Protein AF-A0A7Y1VRC7-F1 (afdb_monomer)

Secondary structure (DSSP, 8-state):
---SSHHHHHHHHT-EEEEEEEETTTTEEEEEEEE-HHHHHHTTSEEEEEEEEE--TTTTSSSEEEEESS-GGGSGGGTSS-GGGEEEEEESSPPPP-SS-EEEEEEEEE-SS-TTS-SEEEEEEEEE------

pLDDT: mean 75.78, std 13.97, range [31.98, 92.62]

Foldseek 3Di:
DPPDQEVVPLVLLVPWAFDFDCDPVVRGTDGATDRDPSRVVLAQPKGKYKFFWAADPPCPQLQWTKTFNDQPCQGVVVVNDPLSGMEIEGAPHRDDHDNDIWMKIFHWHADSDDPPHRRIYGHNIDTPPPCPDD

Mean predicted aligned error: 9.32 Å

Nearest PDB structures (foldseek):
  3kfu-assembly1_A  TM=5.085E-01  e=8.335E-03  Thermus thermophilus HB8
  1x65-assembly1_A  TM=5.446E-01  e=4.553E-02  Homo sapiens
  4gop-assembly2_Y  TM=5.004E-01  e=7.071E-02  Mycosarcoma maydis
  4o7j-assembly1_A  TM=2.044E-01  e=5.999E-01  Prodigiosinella confusarubida
  6hv9-assembly1_2  TM=4.290E-01  e=2.713E+00  Saccharomyces cerevisiae

Radius of gyration: 15.86 Å; Cα contacts (8 Å, |Δi|>4): 265; chains: 1; bounding box: 31×32×60 Å

Solvent-accessible surface area (backbone atoms only — not comparable to full-atom values): 7674 Å² total; per-residue (Å²): 140,91,84,66,73,54,77,40,46,62,56,45,48,56,47,58,42,69,43,75,43,73,39,80,90,75,74,46,72,42,74,41,82,39,78,34,70,73,44,61,68,42,46,74,33,78,45,56,47,64,24,25,63,42,85,46,101,74,50,83,67,38,23,49,38,36,40,21,63,41,56,78,90,39,18,44,92,66,68,60,38,55,71,58,47,38,26,40,32,38,28,74,50,67,51,80,91,44,96,52,80,45,35,38,34,22,31,32,41,73,34,92,84,47,90,92,49,60,47,31,34,27,39,63,20,41,78,51,74,77,81,74,77,132

Sequence (134 aa):
MTTSAQESTWKTLAKITYTKQYDELMGFKVDVPVFSEDIMAMEGQIIEVKGYIIPVEGYKSHKEFIFSAFPYTMCFFCGGAGPETVMDVFASNPVEYSAEQVTLRGKLELNATDINRLMYALTEAELVEESGTN

Structure (mmCIF, N/CA/C/O backbone):
data_AF-A0A7Y1VRC7-F1
#
_entry.id   AF-A0A7Y1VRC7-F1
#
loop_
_atom_site.group_PDB
_atom_site.id
_atom_site.type_symbol
_atom_site.label_atom_id
_atom_site.label_alt_id
_atom_site.label_comp_id
_atom_site.label_asym_id
_atom_site.label_entity_id
_atom_site.label_seq_id
_atom_site.pdbx_PDB_ins_code
_atom_site.Cartn_x
_atom_site.Cartn_y
_atom_site.Cartn_z
_atom_site.occupancy
_atom_site.B_iso_or_equiv
_atom_site.auth_seq_id
_atom_site.auth_comp_id
_atom_site.auth_asym_id
_atom_site.auth_atom_id
_atom_site.pdbx_PDB_model_num
ATOM 1 N N . MET A 1 1 ? 8.722 -19.633 16.340 1.00 38.84 1 MET A N 1
ATOM 2 C CA . MET A 1 1 ? 9.460 -18.601 15.583 1.00 38.84 1 MET A CA 1
ATOM 3 C C . MET A 1 1 ? 8.544 -18.166 14.451 1.00 38.84 1 MET A C 1
ATOM 5 O O . MET A 1 1 ? 8.514 -18.837 13.432 1.00 38.84 1 MET A O 1
ATOM 9 N N . THR A 1 2 ? 7.717 -17.141 14.661 1.00 31.98 2 THR A N 1
ATOM 10 C CA . THR A 1 2 ? 6.672 -16.751 13.695 1.00 31.98 2 THR A CA 1
ATOM 11 C C . THR A 1 2 ? 6.764 -15.249 13.467 1.00 31.98 2 THR A C 1
ATOM 13 O O . THR A 1 2 ? 5.956 -14.475 13.958 1.00 31.98 2 THR A O 1
ATOM 16 N N . THR A 1 3 ? 7.833 -14.816 12.804 1.00 33.53 3 THR A N 1
ATOM 17 C CA . THR A 1 3 ? 8.057 -13.404 12.462 1.00 33.53 3 THR A CA 1
ATOM 18 C C . THR A 1 3 ? 8.825 -13.364 11.146 1.00 33.53 3 THR A C 1
ATOM 20 O O . THR A 1 3 ? 10.045 -13.266 11.126 1.00 33.53 3 THR A O 1
ATOM 23 N N . SER A 1 4 ? 8.135 -13.582 10.027 1.00 47.72 4 SER A N 1
ATOM 24 C CA . SER A 1 4 ? 8.739 -13.418 8.688 1.00 47.72 4 SER A CA 1
ATOM 25 C C . SER A 1 4 ? 7.741 -13.097 7.577 1.00 47.72 4 SER A C 1
ATOM 27 O O . SER A 1 4 ? 8.177 -12.642 6.531 1.00 47.72 4 SER A O 1
ATOM 29 N N . ALA A 1 5 ? 6.430 -13.263 7.786 1.00 49.22 5 ALA A N 1
ATOM 30 C CA . ALA A 1 5 ? 5.441 -13.032 6.728 1.00 49.22 5 ALA A CA 1
ATOM 31 C C . ALA A 1 5 ? 5.070 -11.549 6.505 1.00 49.22 5 ALA A C 1
ATOM 33 O O . ALA A 1 5 ? 4.543 -11.209 5.453 1.00 49.22 5 ALA A O 1
ATOM 34 N N . GLN A 1 6 ? 5.333 -10.657 7.471 1.00 50.12 6 GLN A N 1
ATOM 35 C CA . GLN A 1 6 ? 4.798 -9.285 7.443 1.00 50.12 6 GLN A CA 1
ATOM 36 C C . GLN A 1 6 ? 5.800 -8.240 6.917 1.00 50.12 6 GLN A C 1
ATOM 38 O O . GLN A 1 6 ? 5.438 -7.389 6.111 1.00 50.12 6 GLN A O 1
ATOM 43 N N . GLU A 1 7 ? 7.085 -8.340 7.283 1.00 53.72 7 GLU A N 1
ATOM 44 C CA . GLU A 1 7 ? 8.154 -7.540 6.654 1.00 53.72 7 GLU A CA 1
ATOM 45 C C . GLU A 1 7 ? 8.371 -7.915 5.178 1.00 53.72 7 GLU A C 1
ATOM 47 O O . GLU A 1 7 ? 8.950 -7.141 4.415 1.00 53.72 7 GLU A O 1
ATOM 52 N N . SER A 1 8 ? 7.938 -9.112 4.769 1.00 64.38 8 SER A N 1
ATOM 53 C CA . SER A 1 8 ? 8.119 -9.600 3.407 1.00 64.38 8 SER A CA 1
ATOM 54 C C . SER A 1 8 ? 7.144 -8.992 2.410 1.00 64.38 8 SER A C 1
ATOM 56 O O . SER A 1 8 ? 7.547 -8.815 1.272 1.00 64.38 8 SER A O 1
ATOM 58 N N . THR A 1 9 ? 5.910 -8.639 2.790 1.00 79.88 9 THR A N 1
ATOM 59 C CA . THR A 1 9 ? 4.884 -8.187 1.828 1.00 79.88 9 THR A CA 1
ATOM 60 C C . THR A 1 9 ? 5.327 -6.937 1.074 1.00 79.88 9 THR A C 1
ATOM 62 O O . THR A 1 9 ? 5.458 -6.976 -0.144 1.00 79.88 9 THR A O 1
ATOM 65 N N . TRP A 1 10 ? 5.668 -5.854 1.781 1.00 82.69 10 TRP A N 1
ATOM 66 C CA . TRP A 1 10 ? 6.185 -4.640 1.137 1.00 82.69 10 TRP A CA 1
ATOM 67 C C . TRP A 1 10 ? 7.515 -4.865 0.428 1.00 82.69 10 TRP A C 1
ATOM 69 O O . TRP A 1 10 ? 7.731 -4.305 -0.640 1.00 82.69 10 TRP A O 1
ATOM 79 N N . LYS A 1 11 ? 8.398 -5.712 0.976 1.00 80.00 11 LYS A N 1
ATOM 80 C CA . LYS A 1 11 ? 9.645 -6.083 0.293 1.00 80.00 11 LYS A CA 1
ATOM 81 C C . LYS A 1 11 ? 9.364 -6.788 -1.031 1.00 80.00 11 LYS A C 1
ATOM 83 O O . LYS A 1 11 ? 10.082 -6.533 -1.986 1.00 80.00 11 LYS A O 1
ATOM 88 N N . THR A 1 12 ? 8.340 -7.636 -1.101 1.00 82.56 12 THR A N 1
ATOM 89 C CA . THR A 1 12 ? 7.912 -8.314 -2.327 1.00 82.56 12 THR A CA 1
ATOM 90 C C . THR A 1 12 ? 7.267 -7.338 -3.300 1.00 82.56 12 THR A C 1
ATOM 92 O O . THR A 1 12 ? 7.653 -7.328 -4.461 1.00 82.56 12 THR A O 1
ATOM 95 N N . LEU A 1 13 ? 6.367 -6.469 -2.834 1.00 79.88 13 LEU A N 1
ATOM 96 C CA . LEU A 1 13 ? 5.741 -5.429 -3.661 1.00 79.88 13 LEU A CA 1
ATOM 97 C C . LEU A 1 13 ? 6.766 -4.420 -4.202 1.00 79.88 13 LEU A C 1
ATOM 99 O O . LEU A 1 13 ? 6.600 -3.909 -5.304 1.00 79.88 13 LEU A O 1
ATOM 103 N N . ALA A 1 14 ? 7.866 -4.196 -3.480 1.00 78.94 14 ALA A N 1
ATOM 104 C CA . ALA A 1 14 ? 8.995 -3.395 -3.941 1.00 78.94 14 ALA A CA 1
ATOM 105 C C . ALA A 1 14 ? 9.890 -4.119 -4.969 1.00 78.94 14 ALA A C 1
ATOM 107 O O . ALA A 1 14 ? 10.718 -3.472 -5.608 1.00 78.94 14 ALA A O 1
ATOM 108 N N . LYS A 1 15 ? 9.737 -5.438 -5.183 1.00 79.06 15 LYS A N 1
ATOM 109 C CA . LYS A 1 15 ? 10.440 -6.194 -6.244 1.00 79.06 15 LYS A CA 1
ATOM 110 C C . LYS A 1 15 ? 9.799 -5.982 -7.623 1.00 79.06 15 LYS A C 1
ATOM 112 O O . LYS A 1 15 ? 9.615 -6.932 -8.390 1.00 79.06 15 LYS A O 1
ATOM 117 N N . ILE A 1 16 ? 9.455 -4.746 -7.960 1.00 77.81 16 ILE A N 1
ATOM 118 C CA . ILE A 1 16 ? 9.118 -4.390 -9.336 1.00 77.81 16 ILE A CA 1
ATOM 119 C C . ILE A 1 16 ? 10.416 -4.169 -10.094 1.00 77.81 16 ILE A C 1
ATOM 121 O O . ILE A 1 16 ? 11.348 -3.527 -9.612 1.00 77.81 16 ILE A O 1
ATOM 125 N N . THR A 1 17 ? 10.474 -4.713 -11.300 1.00 74.00 17 THR A N 1
ATOM 126 C CA . THR A 1 17 ? 11.594 -4.492 -12.210 1.00 74.00 17 THR A CA 1
ATOM 127 C C . THR A 1 17 ? 11.120 -3.623 -13.353 1.00 74.00 17 THR A C 1
ATOM 129 O O . THR A 1 17 ? 10.025 -3.816 -13.852 1.00 74.00 17 THR A O 1
ATOM 132 N N . TYR A 1 18 ? 11.914 -2.654 -13.783 1.00 72.06 18 TYR A N 1
ATOM 133 C CA . TYR A 1 18 ? 11.576 -1.874 -14.967 1.00 72.06 18 TYR A CA 1
ATOM 134 C C . TYR A 1 18 ? 12.292 -2.492 -16.162 1.00 72.06 18 TYR A C 1
ATOM 136 O O . TYR A 1 18 ? 13.519 -2.618 -16.158 1.00 72.06 18 TYR A O 1
ATOM 144 N N . THR A 1 19 ? 11.533 -2.914 -17.172 1.00 71.81 19 THR A N 1
ATOM 145 C CA . THR A 1 19 ? 12.105 -3.382 -18.434 1.00 71.81 19 THR A CA 1
ATOM 146 C C . THR A 1 19 ? 12.016 -2.284 -19.479 1.00 71.81 19 THR A C 1
ATOM 148 O O . THR A 1 19 ? 10.992 -1.619 -19.624 1.00 71.81 19 THR A O 1
ATOM 151 N N . LYS A 1 20 ? 13.096 -2.098 -20.237 1.00 72.50 20 LYS A N 1
ATOM 152 C CA . LYS A 1 20 ? 13.134 -1.125 -21.329 1.00 72.50 20 LYS A CA 1
ATOM 153 C C . LYS A 1 20 ? 12.448 -1.723 -22.544 1.00 72.50 20 LYS A C 1
ATOM 155 O O . LYS A 1 20 ? 13.102 -2.421 -23.321 1.00 72.50 20 LYS A O 1
ATOM 160 N N . GLN A 1 21 ? 11.160 -1.443 -22.717 1.00 67.19 21 GLN A N 1
ATOM 161 C CA . GLN A 1 21 ? 10.481 -1.752 -23.971 1.00 67.19 21 GLN A CA 1
ATOM 162 C C . GLN A 1 21 ? 10.675 -0.600 -24.948 1.00 67.19 21 GLN A C 1
ATOM 164 O O . GLN A 1 21 ? 10.585 0.575 -24.593 1.00 67.19 21 GLN A O 1
ATOM 169 N N . TYR A 1 22 ? 11.015 -0.942 -26.186 1.00 70.50 22 TYR A N 1
ATOM 170 C CA . TYR A 1 22 ? 11.011 0.034 -27.261 1.00 70.50 22 TYR A CA 1
ATOM 171 C C . TYR A 1 22 ? 9.560 0.233 -27.680 1.00 70.50 22 TYR A C 1
ATOM 173 O O . TYR A 1 22 ? 8.962 -0.667 -28.265 1.00 70.50 22 TYR A O 1
ATOM 181 N N . ASP A 1 23 ? 8.993 1.380 -27.323 1.00 66.44 23 ASP A N 1
ATOM 182 C CA . ASP A 1 23 ? 7.647 1.726 -27.745 1.00 66.44 23 ASP A CA 1
ATOM 183 C C . ASP A 1 23 ? 7.744 2.317 -29.156 1.00 66.44 23 ASP A C 1
ATOM 185 O O . ASP A 1 23 ? 8.235 3.433 -29.350 1.00 66.44 23 ASP A O 1
ATOM 189 N N . GLU A 1 24 ? 7.347 1.533 -30.163 1.00 64.88 24 GLU A N 1
ATOM 190 C CA . GLU A 1 24 ? 7.372 1.960 -31.570 1.00 64.88 24 GLU A CA 1
ATOM 191 C C . GLU A 1 24 ? 6.471 3.177 -31.829 1.00 64.88 24 GLU A C 1
ATOM 193 O O . GLU A 1 24 ? 6.712 3.924 -32.777 1.00 64.88 24 GLU A O 1
ATOM 198 N N . LEU A 1 25 ? 5.466 3.412 -30.978 1.00 64.50 25 LEU A N 1
ATOM 199 C CA . LEU A 1 25 ? 4.551 4.545 -31.079 1.00 64.50 25 LEU A CA 1
ATOM 200 C C . LEU A 1 25 ? 5.223 5.852 -30.639 1.00 64.50 25 LEU A C 1
ATOM 202 O O . LEU A 1 25 ? 4.950 6.912 -31.202 1.00 64.50 25 LEU A O 1
ATOM 206 N N . MET A 1 26 ? 6.105 5.776 -29.641 1.00 62.22 26 MET A N 1
ATOM 207 C CA . MET A 1 26 ? 6.814 6.932 -29.092 1.00 62.22 26 MET A CA 1
ATOM 208 C C . MET A 1 26 ? 8.244 7.102 -29.632 1.00 62.22 26 MET A C 1
ATOM 210 O O . MET A 1 26 ? 8.821 8.183 -29.517 1.00 62.22 26 MET A O 1
ATOM 214 N N . GLY A 1 27 ? 8.829 6.072 -30.250 1.00 71.06 27 GLY A N 1
ATOM 215 C CA . GLY A 1 27 ? 10.164 6.121 -30.859 1.00 71.06 27 GLY A CA 1
ATOM 216 C C . GLY A 1 27 ? 11.324 6.150 -29.854 1.00 71.06 27 GLY A C 1
ATOM 217 O O . GLY A 1 27 ? 12.476 6.355 -30.248 1.00 71.06 27 GLY A O 1
ATOM 218 N N . PHE A 1 28 ? 11.052 5.926 -28.566 1.00 69.31 28 PHE A N 1
ATOM 219 C CA . PHE A 1 28 ? 12.053 5.849 -27.503 1.00 69.31 28 PHE A CA 1
ATOM 220 C C . PHE A 1 28 ? 11.824 4.643 -26.583 1.00 69.31 28 PHE A C 1
ATOM 222 O O . PHE A 1 28 ? 10.768 4.016 -26.575 1.00 69.31 28 PHE A O 1
ATOM 229 N N . LYS A 1 29 ? 12.866 4.282 -25.821 1.00 65.31 29 LYS A N 1
ATOM 230 C CA . LYS A 1 29 ? 12.792 3.211 -24.820 1.00 65.31 29 LYS A CA 1
ATOM 231 C C . LYS A 1 29 ? 12.017 3.727 -23.614 1.00 65.31 29 LYS A C 1
ATOM 233 O O . LYS A 1 29 ? 12.482 4.662 -22.966 1.00 65.31 29 LYS A O 1
ATOM 238 N N . VAL A 1 30 ? 10.877 3.114 -23.333 1.00 67.12 30 VAL A N 1
ATOM 239 C CA . VAL A 1 30 ? 10.059 3.400 -22.157 1.00 67.12 30 VAL A CA 1
ATOM 240 C C . VAL A 1 30 ? 10.383 2.349 -21.101 1.00 67.12 30 VAL A C 1
ATOM 242 O O . VAL A 1 30 ? 10.454 1.154 -21.397 1.00 67.12 30 VAL A O 1
ATOM 245 N N . ASP A 1 31 ? 10.636 2.798 -19.876 1.00 65.12 31 ASP A N 1
ATOM 246 C CA . ASP A 1 31 ? 10.790 1.915 -18.727 1.00 65.12 31 ASP A CA 1
ATOM 247 C C . ASP A 1 31 ? 9.391 1.451 -18.294 1.00 65.12 31 ASP A C 1
ATOM 249 O O . ASP A 1 31 ? 8.615 2.211 -17.717 1.00 65.12 31 ASP A O 1
ATOM 253 N N . VAL A 1 32 ? 9.050 0.206 -18.629 1.00 69.06 32 VAL A N 1
ATOM 254 C CA . VAL A 1 32 ? 7.762 -0.411 -18.298 1.00 69.06 32 VAL A CA 1
ATOM 255 C C . VAL A 1 32 ? 7.921 -1.193 -16.995 1.00 69.06 32 VAL A C 1
ATOM 257 O O . VAL A 1 32 ? 8.811 -2.049 -16.926 1.00 69.06 32 VAL A O 1
ATOM 260 N N . PRO A 1 33 ? 7.096 -0.939 -15.964 1.00 70.50 33 PRO A N 1
ATOM 261 C CA . PRO A 1 33 ? 7.109 -1.741 -14.750 1.00 70.50 33 PRO A CA 1
ATOM 262 C C . PRO A 1 33 ? 6.668 -3.176 -15.066 1.00 70.50 33 PRO A C 1
ATOM 264 O O . PRO A 1 33 ? 5.626 -3.417 -15.670 1.00 70.50 33 PRO A O 1
ATOM 267 N N . VAL A 1 34 ? 7.486 -4.135 -14.656 1.00 77.31 34 VAL A N 1
ATOM 268 C CA . VAL A 1 34 ? 7.277 -5.575 -14.768 1.00 77.31 34 VAL A CA 1
ATOM 269 C C . VAL A 1 34 ? 7.198 -6.139 -13.359 1.00 77.31 34 VAL A C 1
ATOM 271 O O . VAL A 1 34 ? 8.165 -6.096 -12.586 1.00 77.31 34 VAL A O 1
ATOM 274 N N . PHE A 1 35 ? 6.027 -6.681 -13.038 1.00 80.88 35 PHE A N 1
ATOM 275 C CA . PHE A 1 35 ? 5.796 -7.414 -11.802 1.00 80.88 35 PHE A CA 1
ATOM 276 C C . PHE A 1 35 ? 6.574 -8.724 -11.845 1.00 80.88 35 PHE A C 1
ATOM 278 O O . PHE A 1 35 ? 6.476 -9.494 -12.801 1.00 80.88 35 PHE A O 1
ATOM 285 N N . SER A 1 36 ? 7.361 -8.972 -10.803 1.00 80.56 36 SER A N 1
ATOM 286 C CA . SER A 1 36 ? 8.036 -10.254 -10.622 1.00 80.56 36 SER A CA 1
ATOM 287 C C . SER A 1 36 ? 7.016 -11.373 -10.386 1.00 80.56 36 SER A C 1
ATOM 289 O O . SER A 1 36 ? 5.919 -11.120 -9.885 1.00 80.56 36 SER A O 1
ATOM 291 N N . GLU A 1 37 ? 7.390 -12.622 -10.679 1.00 82.00 37 GLU A N 1
ATOM 292 C CA . GLU A 1 37 ? 6.547 -13.803 -10.414 1.00 82.00 37 GLU A CA 1
ATOM 293 C C . GLU A 1 37 ? 6.083 -13.874 -8.953 1.00 82.00 37 GLU A C 1
ATOM 295 O O . GLU A 1 37 ? 4.944 -14.247 -8.699 1.00 82.00 37 GLU A O 1
ATOM 300 N N . ASP A 1 38 ? 6.920 -13.431 -8.008 1.00 81.88 38 ASP A N 1
ATOM 301 C CA . ASP A 1 38 ? 6.564 -13.323 -6.588 1.00 81.88 38 ASP A CA 1
ATOM 302 C C . ASP A 1 38 ? 5.323 -12.442 -6.360 1.00 81.88 38 ASP A C 1
ATOM 304 O O . ASP A 1 38 ? 4.464 -12.780 -5.552 1.00 81.88 38 ASP A O 1
ATOM 308 N N . ILE A 1 39 ? 5.227 -11.309 -7.065 1.00 83.38 39 ILE A N 1
ATOM 309 C CA . ILE A 1 39 ? 4.113 -10.365 -6.922 1.00 83.38 39 ILE A CA 1
ATOM 310 C C . ILE A 1 39 ? 2.861 -10.968 -7.558 1.00 83.38 39 ILE A C 1
ATOM 312 O O . ILE A 1 39 ? 1.812 -11.004 -6.923 1.00 83.38 39 ILE A O 1
ATOM 316 N N . MET A 1 40 ? 2.991 -11.513 -8.773 1.00 83.50 40 MET A N 1
ATOM 317 C CA . MET A 1 40 ? 1.893 -12.201 -9.464 1.00 83.50 40 MET A CA 1
ATOM 318 C C . MET A 1 40 ? 1.366 -13.400 -8.668 1.00 83.50 40 MET A C 1
ATOM 320 O O . MET A 1 40 ? 0.168 -13.646 -8.655 1.00 83.50 40 MET A O 1
ATOM 324 N N . ALA A 1 41 ? 2.226 -14.114 -7.939 1.00 86.19 41 ALA A N 1
ATOM 325 C CA . ALA A 1 41 ? 1.811 -15.219 -7.077 1.00 86.19 41 ALA A CA 1
ATOM 326 C C . ALA A 1 41 ? 0.969 -14.770 -5.868 1.00 86.19 41 ALA A C 1
ATOM 328 O O . ALA A 1 41 ? 0.216 -15.578 -5.322 1.00 86.19 41 ALA A O 1
ATOM 329 N N . MET A 1 42 ? 1.089 -13.505 -5.450 1.00 84.88 42 MET A N 1
ATOM 330 C CA . MET A 1 42 ? 0.280 -12.911 -4.380 1.00 84.88 42 MET A CA 1
ATOM 331 C C . MET A 1 42 ? -1.062 -12.371 -4.889 1.00 84.88 42 MET A C 1
ATOM 333 O O . MET A 1 42 ? -1.944 -12.087 -4.078 1.00 84.88 42 MET A O 1
ATOM 337 N N . GLU A 1 43 ? -1.243 -12.241 -6.207 1.00 88.38 43 GLU A N 1
ATOM 338 C CA . GLU A 1 43 ? -2.517 -11.837 -6.794 1.00 88.38 43 GLU A CA 1
ATOM 339 C C . GLU A 1 43 ? -3.630 -12.816 -6.397 1.00 88.38 43 GLU A C 1
ATOM 341 O O . GLU A 1 43 ? -3.505 -14.039 -6.478 1.00 88.38 43 GLU A O 1
ATOM 346 N N . GLY A 1 44 ? -4.743 -12.265 -5.929 1.00 88.50 44 GLY A N 1
ATOM 347 C CA . GLY A 1 44 ? -5.897 -13.010 -5.457 1.00 88.50 44 GLY A CA 1
ATOM 348 C C . GLY A 1 44 ? -5.716 -13.677 -4.093 1.00 88.50 44 GLY A C 1
ATOM 349 O O . GLY A 1 44 ? -6.661 -14.316 -3.623 1.00 88.50 44 GLY A O 1
ATOM 350 N N . GLN A 1 45 ? -4.557 -13.532 -3.442 1.00 88.69 45 GLN A N 1
ATOM 351 C CA . GLN A 1 45 ? -4.313 -14.061 -2.103 1.00 88.69 45 GLN A CA 1
ATOM 352 C C . GLN A 1 45 ? -4.693 -13.049 -1.023 1.00 88.69 45 GLN A C 1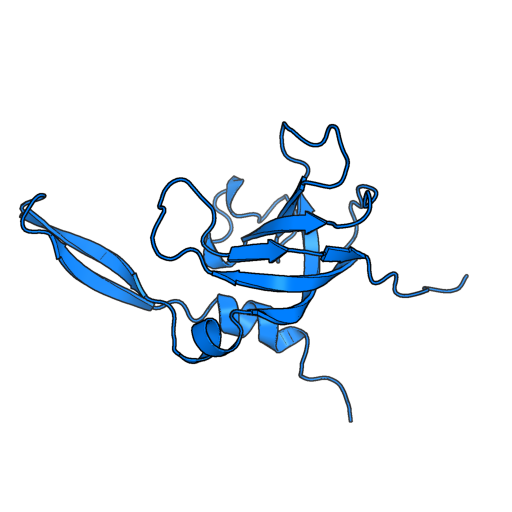
ATOM 354 O O . GLN A 1 45 ? -4.564 -11.838 -1.202 1.00 88.69 45 GLN A O 1
ATOM 359 N N . ILE A 1 46 ? -5.141 -13.562 0.125 1.00 89.56 46 ILE A N 1
ATOM 360 C CA . ILE A 1 46 ? -5.356 -12.729 1.307 1.00 89.56 46 ILE A CA 1
ATOM 361 C C . ILE A 1 46 ? -4.010 -12.489 1.976 1.00 89.56 46 ILE A C 1
ATOM 363 O O . ILE A 1 46 ? -3.377 -13.426 2.466 1.00 89.56 46 ILE A O 1
ATOM 367 N N . ILE A 1 47 ? -3.599 -11.228 2.006 1.00 88.06 47 ILE A N 1
ATOM 368 C CA . ILE A 1 47 ? -2.344 -10.780 2.594 1.00 88.06 47 ILE A CA 1
ATOM 369 C C . ILE A 1 47 ? -2.618 -9.847 3.766 1.00 88.06 47 ILE A C 1
ATOM 371 O O . ILE A 1 47 ? -3.658 -9.192 3.838 1.00 88.06 47 ILE A O 1
ATOM 375 N N . GLU A 1 48 ? -1.655 -9.777 4.676 1.00 88.62 48 GLU A N 1
ATOM 376 C CA . GLU A 1 48 ? -1.642 -8.813 5.769 1.00 88.62 48 GLU A CA 1
ATOM 377 C C . GLU A 1 48 ? -0.515 -7.815 5.532 1.00 88.62 48 GLU A C 1
ATOM 379 O O . GLU A 1 48 ? 0.642 -8.189 5.304 1.00 88.62 48 GLU A O 1
ATOM 384 N N . VAL A 1 49 ? -0.855 -6.533 5.579 1.00 87.19 49 VAL A N 1
ATOM 385 C CA . VAL A 1 49 ? 0.056 -5.444 5.256 1.00 87.19 49 VAL A CA 1
ATOM 386 C C . VAL A 1 49 ? -0.023 -4.359 6.328 1.00 87.19 49 VAL A C 1
ATOM 388 O O . VAL A 1 49 ? -1.103 -3.940 6.738 1.00 87.19 49 VAL A O 1
ATOM 391 N N . LYS A 1 50 ? 1.143 -3.931 6.823 1.00 87.56 50 LYS A N 1
ATOM 392 C CA . LYS A 1 50 ? 1.287 -2.907 7.871 1.00 87.56 50 LYS A CA 1
ATOM 393 C C . LYS A 1 50 ? 1.713 -1.580 7.277 1.00 87.56 50 LYS A C 1
ATOM 395 O O . LYS A 1 50 ? 2.691 -1.543 6.544 1.00 87.56 50 LYS A O 1
ATOM 400 N N . GLY A 1 51 ? 1.041 -0.495 7.614 1.00 88.19 51 GLY A N 1
ATOM 401 C CA . GLY A 1 51 ? 1.265 0.787 6.955 1.00 88.19 51 GLY A CA 1
ATOM 402 C C . GLY A 1 51 ? 0.369 1.882 7.507 1.00 88.19 51 GLY A C 1
ATOM 403 O O . GLY A 1 51 ? -0.191 1.753 8.592 1.00 88.19 51 GLY A O 1
ATOM 404 N N . TYR A 1 52 ? 0.260 2.968 6.756 1.00 87.38 52 TYR A N 1
ATOM 405 C CA . TYR A 1 52 ? -0.454 4.177 7.138 1.00 87.38 52 TYR A CA 1
ATOM 406 C C . TYR A 1 52 ? -1.627 4.411 6.195 1.00 87.38 52 TYR A C 1
ATOM 408 O O . TYR A 1 52 ? -1.484 4.322 4.972 1.00 87.38 52 TYR A O 1
ATOM 416 N N . ILE A 1 53 ? -2.781 4.741 6.773 1.00 86.88 53 ILE A N 1
ATOM 417 C CA . ILE A 1 53 ? -3.968 5.127 6.015 1.00 86.88 53 ILE A CA 1
ATOM 418 C C . ILE A 1 53 ? -3.775 6.563 5.528 1.00 86.88 53 ILE A C 1
ATOM 420 O O . ILE A 1 53 ? -3.594 7.487 6.318 1.00 86.88 53 ILE A O 1
ATOM 424 N N . ILE A 1 54 ? -3.828 6.750 4.214 1.00 83.62 54 ILE A N 1
ATOM 425 C CA . ILE A 1 54 ? -3.781 8.047 3.551 1.00 83.62 54 ILE A CA 1
ATOM 426 C C . ILE A 1 54 ? -5.210 8.386 3.103 1.00 83.62 54 ILE A C 1
ATOM 428 O O . ILE A 1 54 ? -5.737 7.759 2.176 1.00 83.62 54 ILE A O 1
ATOM 432 N N . PRO A 1 55 ? -5.869 9.356 3.757 1.00 73.88 55 PRO A N 1
ATOM 433 C CA . PRO A 1 55 ? -7.208 9.766 3.378 1.00 73.88 55 PRO A CA 1
ATOM 434 C C . PRO A 1 55 ? -7.130 10.491 2.034 1.00 73.88 55 PRO A C 1
ATOM 436 O O . PRO A 1 55 ? -6.444 11.503 1.901 1.00 73.88 55 PRO A O 1
ATOM 439 N N . VAL A 1 56 ? -7.831 9.971 1.032 1.00 70.75 56 VAL A N 1
ATOM 440 C CA . VAL A 1 56 ? -7.966 10.628 -0.271 1.00 70.75 56 VAL A CA 1
ATOM 441 C C . VAL A 1 56 ? -9.252 11.444 -0.337 1.00 70.75 56 VAL A C 1
ATOM 443 O O . VAL A 1 56 ? -10.237 11.147 0.349 1.00 70.75 56 VAL A O 1
ATOM 446 N N . GLU A 1 57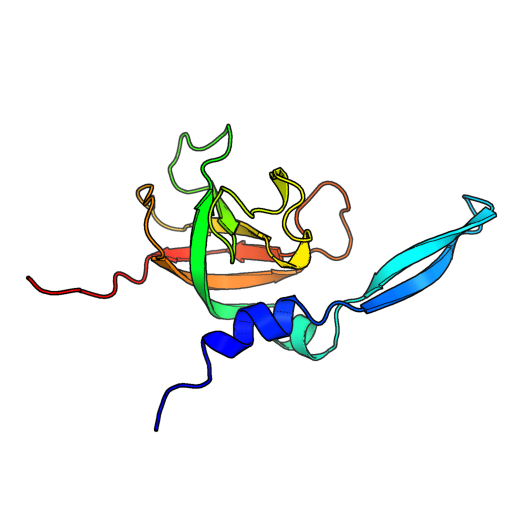 ? -9.263 12.473 -1.183 1.00 56.06 57 GLU A N 1
ATOM 447 C CA . GLU A 1 57 ? -10.479 13.216 -1.523 1.00 56.06 57 GLU A CA 1
ATOM 448 C C . GLU A 1 57 ? -11.498 12.265 -2.168 1.00 56.06 57 GLU A C 1
ATOM 450 O O . GLU A 1 57 ? -11.413 11.924 -3.342 1.00 56.06 57 GLU A O 1
ATOM 455 N N . GLY A 1 58 ? -12.444 11.779 -1.365 1.00 53.44 58 GLY A N 1
ATOM 456 C CA . GLY A 1 58 ? -13.307 10.654 -1.740 1.00 53.44 58 GLY A CA 1
ATOM 457 C C . GLY A 1 58 ? -13.66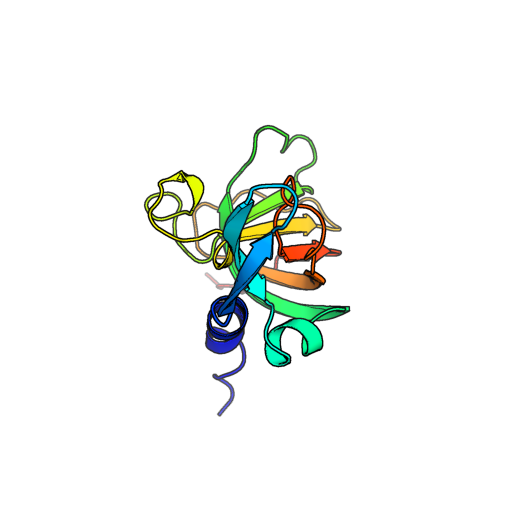6 9.735 -0.575 1.00 53.44 58 GLY A C 1
ATOM 458 O O . GLY A 1 58 ? -14.614 8.963 -0.697 1.00 53.44 58 GLY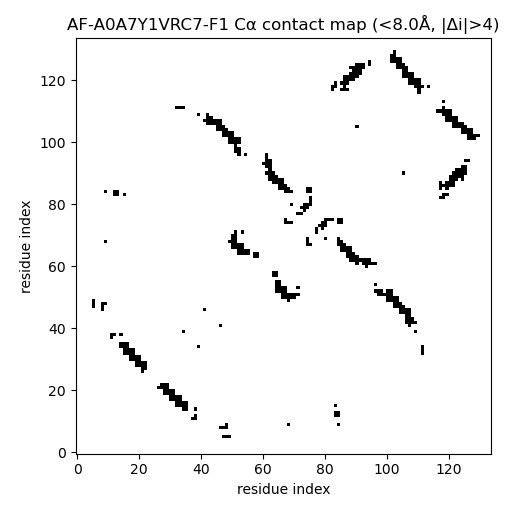 A O 1
ATOM 459 N N . TYR A 1 59 ? -12.996 9.892 0.575 1.00 60.09 59 TYR A N 1
ATOM 460 C CA . TYR A 1 59 ? -13.241 9.202 1.849 1.00 60.09 59 TYR A CA 1
ATOM 461 C C . TYR A 1 59 ? -14.616 9.527 2.487 1.00 60.09 59 TYR A C 1
ATOM 463 O O . TYR A 1 59 ? -14.738 9.821 3.669 1.00 60.09 59 TYR A O 1
ATOM 471 N N . LYS A 1 60 ? -15.693 9.521 1.698 1.00 55.09 60 LYS A N 1
ATOM 472 C CA . LYS A 1 60 ? -17.070 9.758 2.152 1.00 55.09 60 LYS A CA 1
ATOM 473 C C . LYS A 1 60 ? -17.672 8.529 2.825 1.00 55.09 60 LYS A C 1
ATOM 475 O O . LYS A 1 60 ? -18.544 8.672 3.671 1.00 55.09 60 LYS A O 1
ATOM 480 N N . SER A 1 61 ? -17.216 7.338 2.439 1.00 65.12 61 SER A N 1
ATOM 481 C CA . SER A 1 61 ? -17.779 6.067 2.907 1.00 65.12 61 SER A CA 1
ATOM 482 C C . SER A 1 61 ? -16.868 5.308 3.870 1.00 65.12 61 SER A C 1
ATOM 484 O O . SER A 1 61 ? -17.261 4.229 4.298 1.00 65.12 61 SER A O 1
ATOM 486 N N . HIS A 1 62 ? -15.663 5.813 4.177 1.00 73.69 62 HIS A N 1
ATOM 487 C CA . HIS A 1 62 ? -14.636 5.110 4.972 1.00 73.69 62 HIS A CA 1
ATOM 488 C C . HIS A 1 62 ? -14.244 3.719 4.434 1.00 73.69 62 HIS A C 1
ATOM 490 O O . HIS A 1 62 ? -13.628 2.919 5.130 1.00 73.69 62 HIS A O 1
ATOM 496 N N . LYS A 1 63 ? -14.618 3.420 3.188 1.00 82.38 63 LYS A N 1
ATOM 497 C CA . LYS A 1 63 ? -14.394 2.131 2.523 1.00 82.38 63 LYS A CA 1
ATOM 498 C C . LYS A 1 63 ? -13.310 2.194 1.459 1.00 82.38 63 LYS A C 1
ATOM 500 O O . LYS A 1 63 ? -12.833 1.158 1.038 1.00 82.38 63 LYS A O 1
ATOM 505 N N . GLU A 1 64 ? -12.941 3.390 1.021 1.00 87.19 64 GLU A N 1
ATOM 506 C CA . GLU A 1 64 ? -11.981 3.601 -0.058 1.00 87.19 64 GLU A CA 1
ATOM 507 C C . GLU A 1 64 ? -10.940 4.602 0.418 1.00 87.19 64 GLU A C 1
ATOM 509 O O . GLU A 1 64 ? -11.274 5.743 0.750 1.00 87.19 64 GLU A O 1
ATOM 514 N N . PHE A 1 65 ? -9.694 4.157 0.518 1.00 87.38 65 PHE A N 1
ATOM 515 C CA . PHE A 1 65 ? -8.566 4.974 0.948 1.00 87.38 65 PHE A CA 1
ATOM 516 C C . PHE A 1 65 ? -7.266 4.429 0.365 1.00 87.38 65 PHE A C 1
ATOM 518 O O . PHE A 1 65 ? -7.210 3.285 -0.079 1.00 87.38 65 PHE A O 1
ATOM 525 N N . ILE A 1 66 ? -6.208 5.239 0.381 1.00 87.81 66 ILE A N 1
ATOM 526 C CA . ILE A 1 66 ? -4.883 4.777 -0.033 1.00 87.81 66 ILE A CA 1
ATOM 527 C C . ILE A 1 66 ? -4.137 4.268 1.188 1.00 87.81 66 ILE A C 1
ATOM 529 O O . ILE A 1 66 ? -4.202 4.857 2.265 1.00 87.81 66 ILE A O 1
ATOM 533 N N . PHE A 1 67 ? -3.393 3.185 1.018 1.00 88.62 67 PHE A N 1
ATOM 534 C CA . PHE A 1 67 ? -2.524 2.649 2.048 1.00 88.62 67 PHE A CA 1
ATOM 535 C C . PHE A 1 67 ? -1.069 2.746 1.625 1.00 88.62 67 PHE A C 1
ATOM 537 O O . PHE A 1 67 ? -0.699 2.320 0.533 1.00 88.62 67 PHE A O 1
ATOM 544 N N . SER A 1 68 ? -0.250 3.326 2.496 1.00 87.44 68 SER A N 1
ATOM 545 C CA . SER A 1 68 ? 1.167 3.576 2.250 1.00 87.44 68 SER A CA 1
ATOM 546 C C . SER A 1 68 ? 2.029 2.775 3.216 1.00 87.44 68 SER A C 1
ATOM 548 O O . SER A 1 68 ? 1.756 2.735 4.415 1.00 87.44 68 SER A O 1
ATOM 550 N N . ALA A 1 69 ? 3.118 2.190 2.720 1.00 85.62 69 ALA A N 1
ATOM 551 C CA . ALA A 1 69 ? 4.129 1.551 3.565 1.00 85.62 69 ALA A CA 1
ATOM 552 C C . ALA A 1 69 ? 4.805 2.556 4.514 1.00 85.62 69 ALA A C 1
ATOM 554 O O . ALA A 1 69 ? 5.225 2.210 5.619 1.00 85.62 69 ALA A O 1
ATOM 555 N N . PHE A 1 70 ? 4.902 3.811 4.069 1.00 82.94 70 PHE A N 1
ATOM 556 C CA . PHE A 1 70 ? 5.595 4.897 4.750 1.00 82.94 70 PHE A CA 1
ATOM 557 C C . PHE A 1 70 ? 4.617 5.935 5.312 1.00 82.94 70 PHE A C 1
ATOM 559 O O . PHE A 1 70 ? 3.513 6.093 4.778 1.00 82.94 70 PHE A O 1
ATOM 566 N N . PRO A 1 71 ? 5.010 6.678 6.363 1.00 79.75 71 PRO A N 1
ATOM 567 C CA . PRO A 1 71 ? 4.202 7.773 6.886 1.00 79.75 71 PRO A CA 1
ATOM 568 C C . PRO A 1 71 ? 3.964 8.844 5.815 1.00 79.75 71 PRO A C 1
ATOM 570 O O . PRO A 1 71 ? 4.756 8.994 4.885 1.00 79.75 71 PRO A O 1
ATOM 573 N N . TYR A 1 72 ? 2.896 9.632 5.979 1.00 70.69 72 TYR A N 1
ATOM 574 C CA . TYR A 1 72 ? 2.472 10.674 5.030 1.00 70.69 72 TYR A CA 1
ATOM 575 C C . TYR A 1 72 ? 3.623 11.577 4.544 1.00 70.69 72 TYR A C 1
ATOM 577 O O . TYR A 1 72 ? 3.712 11.894 3.362 1.00 70.69 72 TYR A O 1
ATOM 585 N N . THR A 1 73 ? 4.556 11.923 5.434 1.00 69.56 73 THR A N 1
ATOM 586 C CA . THR A 1 73 ? 5.725 12.772 5.142 1.00 69.56 73 THR A CA 1
ATOM 587 C C . THR A 1 73 ? 6.730 12.166 4.156 1.00 69.56 73 THR A C 1
ATOM 589 O O . THR A 1 73 ? 7.537 12.899 3.592 1.00 69.56 73 THR A O 1
ATOM 592 N N . MET A 1 74 ? 6.695 10.849 3.946 1.00 70.56 74 MET A N 1
ATOM 593 C CA . MET A 1 74 ? 7.581 10.093 3.051 1.00 70.56 74 MET A CA 1
ATOM 594 C C . MET A 1 74 ? 6.782 9.264 2.027 1.00 70.56 74 MET A C 1
ATOM 596 O O . MET A 1 74 ? 7.323 8.390 1.359 1.00 70.56 74 MET A O 1
ATOM 600 N N . CYS A 1 75 ? 5.485 9.538 1.892 1.00 68.69 75 CYS A N 1
ATOM 601 C CA . CYS A 1 75 ? 4.606 8.835 0.966 1.00 68.69 75 CYS A CA 1
ATOM 602 C C . CYS A 1 75 ? 4.952 9.156 -0.501 1.00 68.69 75 CYS A C 1
ATOM 604 O O . CYS A 1 75 ? 5.556 10.193 -0.804 1.00 68.69 75 CYS A O 1
ATOM 606 N N . PHE A 1 76 ? 4.513 8.290 -1.419 1.00 68.56 76 PHE A N 1
ATOM 607 C CA . PHE A 1 76 ? 4.617 8.471 -2.871 1.00 68.56 76 PHE A CA 1
ATOM 608 C C . PHE A 1 76 ? 4.166 9.863 -3.336 1.00 68.56 76 PHE A C 1
ATOM 610 O O . PHE A 1 76 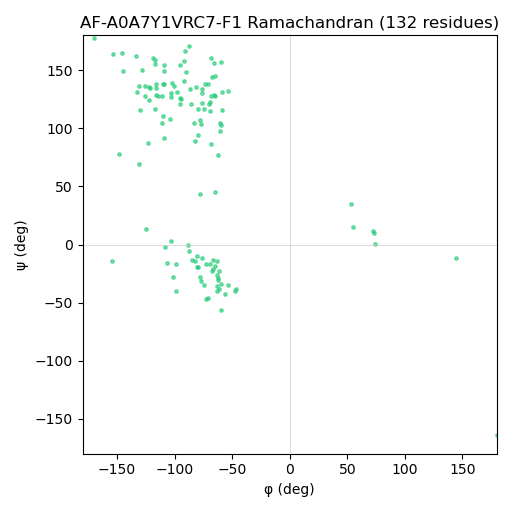? 4.844 10.501 -4.137 1.00 68.56 76 PHE A O 1
ATOM 617 N N . PHE A 1 77 ? 3.088 10.397 -2.754 1.00 67.94 77 PHE A N 1
ATOM 618 C CA . PHE A 1 77 ? 2.577 11.733 -3.083 1.00 67.94 77 PHE A CA 1
ATOM 619 C C . PHE A 1 77 ? 3.543 12.880 -2.751 1.00 67.94 77 PHE A C 1
ATOM 621 O O . PHE A 1 77 ? 3.500 13.922 -3.401 1.00 67.94 77 PHE A O 1
ATOM 628 N N . CYS A 1 78 ? 4.436 12.697 -1.775 1.00 67.94 78 CYS A N 1
ATOM 629 C CA . CYS A 1 78 ? 5.497 13.654 -1.454 1.00 67.94 78 CYS A CA 1
ATOM 630 C C . CYS A 1 78 ? 6.784 13.417 -2.267 1.00 67.94 78 CYS A C 1
ATOM 632 O O . CYS A 1 78 ? 7.761 14.139 -2.073 1.00 67.94 78 CYS A O 1
ATOM 634 N N . GLY A 1 79 ? 6.813 12.408 -3.146 1.00 67.62 79 GLY A N 1
ATOM 635 C CA . GLY A 1 79 ? 8.005 11.995 -3.892 1.00 67.62 79 GLY A CA 1
ATOM 636 C C . GLY A 1 79 ? 9.054 11.274 -3.040 1.00 67.62 79 GLY A C 1
ATOM 637 O O . GLY A 1 79 ? 10.187 11.107 -3.484 1.00 67.62 79 GLY A O 1
ATOM 638 N N . GLY A 1 80 ? 8.702 10.876 -1.812 1.00 65.88 80 GLY A N 1
ATOM 639 C CA . GLY A 1 80 ? 9.610 10.181 -0.893 1.00 65.88 80 GLY A CA 1
ATOM 640 C C . GLY A 1 80 ? 9.760 8.687 -1.186 1.00 65.88 80 GLY A C 1
ATOM 641 O O . GLY A 1 80 ? 10.742 8.077 -0.772 1.00 65.88 80 GLY A O 1
ATOM 642 N N . ALA A 1 81 ? 8.806 8.114 -1.915 1.00 75.88 81 ALA A N 1
ATOM 643 C CA . ALA A 1 81 ? 8.753 6.704 -2.263 1.00 75.88 81 ALA A CA 1
ATOM 644 C C . ALA A 1 81 ? 8.141 6.533 -3.661 1.00 75.88 81 ALA A C 1
ATOM 646 O O . ALA A 1 81 ? 7.563 7.482 -4.189 1.00 75.88 81 ALA A O 1
ATOM 647 N N . GLY A 1 82 ? 8.291 5.364 -4.282 1.00 73.00 82 GLY A N 1
ATOM 648 C CA . GLY A 1 82 ? 7.685 5.081 -5.582 1.00 73.00 82 GLY A CA 1
ATOM 649 C C . GLY A 1 82 ? 6.258 4.524 -5.469 1.00 73.00 82 GLY A C 1
ATOM 650 O O . GLY A 1 82 ? 5.791 4.222 -4.360 1.00 73.00 82 GLY A O 1
ATOM 651 N N . PRO A 1 83 ? 5.535 4.401 -6.597 1.00 75.12 83 PRO A N 1
ATOM 652 C CA . PRO A 1 83 ? 4.160 3.903 -6.616 1.00 75.12 83 PRO A CA 1
ATOM 653 C C . PRO A 1 83 ? 4.061 2.444 -6.139 1.00 75.12 83 PRO A C 1
ATOM 655 O O . PRO A 1 83 ? 2.983 1.992 -5.776 1.00 75.12 83 PRO A O 1
ATOM 658 N N . GLU A 1 84 ? 5.188 1.728 -6.058 1.00 79.25 84 GLU A N 1
ATOM 659 C CA . GLU A 1 84 ? 5.294 0.388 -5.476 1.00 79.25 84 GLU A CA 1
ATOM 660 C C . GLU A 1 84 ? 5.053 0.341 -3.957 1.00 79.25 84 GLU A C 1
ATOM 662 O O . GLU A 1 84 ? 4.881 -0.732 -3.380 1.00 79.25 84 GLU A O 1
ATOM 667 N N . THR A 1 85 ? 5.058 1.501 -3.297 1.00 83.44 85 THR A N 1
ATOM 668 C CA . THR A 1 85 ? 4.919 1.632 -1.837 1.00 83.44 85 THR A CA 1
ATOM 669 C C . THR A 1 85 ? 3.527 2.079 -1.398 1.00 83.44 85 THR A C 1
ATOM 671 O O . THR A 1 85 ? 3.287 2.275 -0.204 1.00 83.44 85 THR A O 1
ATOM 674 N N . VAL A 1 86 ? 2.612 2.233 -2.357 1.00 87.50 86 VAL A N 1
ATOM 675 C CA . VAL A 1 86 ? 1.219 2.615 -2.137 1.00 87.50 86 VAL A CA 1
ATOM 676 C C . VAL A 1 86 ? 0.280 1.637 -2.832 1.00 87.50 86 VAL A C 1
ATOM 678 O O . VAL A 1 86 ? 0.614 1.049 -3.858 1.00 87.50 86 VAL A O 1
ATOM 681 N N . MET A 1 87 ? -0.907 1.463 -2.265 1.00 89.50 87 MET A N 1
ATOM 682 C CA . MET A 1 87 ? -1.968 0.649 -2.850 1.00 89.50 87 MET A CA 1
ATOM 683 C C . MET A 1 87 ? -3.336 1.254 -2.561 1.00 89.50 87 MET A C 1
ATOM 685 O O . MET A 1 87 ? -3.532 1.889 -1.521 1.00 89.50 87 MET A O 1
ATOM 689 N N . ASP A 1 88 ? -4.277 1.047 -3.475 1.00 89.56 88 ASP A N 1
ATOM 690 C CA . ASP A 1 88 ? -5.679 1.369 -3.238 1.00 89.56 88 ASP A CA 1
ATOM 691 C C . ASP A 1 88 ? -6.258 0.334 -2.284 1.00 89.56 88 ASP A C 1
ATOM 693 O O . ASP A 1 88 ? -5.978 -0.853 -2.408 1.00 89.56 88 ASP A O 1
ATOM 697 N N . VAL A 1 89 ? -7.069 0.754 -1.324 1.00 90.12 89 VAL A N 1
ATOM 698 C CA . VAL A 1 89 ? -7.729 -0.160 -0.396 1.00 90.12 89 VAL A CA 1
ATOM 699 C C . VAL A 1 89 ? -9.230 0.032 -0.473 1.00 90.12 89 VAL A C 1
ATOM 701 O O . VAL A 1 89 ? -9.746 1.123 -0.239 1.00 90.12 89 VAL A O 1
ATOM 704 N N . PHE A 1 90 ? -9.915 -1.071 -0.749 1.00 90.00 90 PHE A N 1
ATOM 705 C CA . PHE A 1 90 ? -11.360 -1.217 -0.754 1.00 90.00 90 PHE A CA 1
ATOM 706 C C . PHE A 1 90 ? -11.759 -2.073 0.446 1.00 90.00 90 PHE A C 1
ATOM 708 O O . PHE A 1 90 ? -11.787 -3.305 0.392 1.00 90.00 90 PHE A O 1
ATOM 715 N N . ALA A 1 91 ? -12.042 -1.406 1.556 1.00 88.69 91 ALA A N 1
ATOM 716 C CA . ALA A 1 91 ? -12.473 -2.052 2.775 1.00 88.69 91 ALA A CA 1
ATOM 717 C C . ALA A 1 91 ? -13.939 -2.501 2.695 1.00 88.69 91 ALA A C 1
ATOM 719 O O . ALA A 1 91 ? -14.830 -1.743 2.296 1.00 88.69 91 ALA A O 1
ATOM 720 N N . SER A 1 92 ? -14.200 -3.740 3.120 1.00 87.25 92 SER A N 1
ATOM 721 C CA . SER A 1 92 ? -15.566 -4.281 3.211 1.00 87.25 92 SER A CA 1
ATOM 722 C C . SER A 1 92 ? -16.401 -3.496 4.223 1.00 87.25 92 SER A C 1
ATOM 724 O O . SER A 1 92 ? -17.576 -3.185 3.992 1.00 87.25 92 SER A O 1
ATOM 726 N N . ASN A 1 93 ? -15.763 -3.135 5.336 1.00 84.62 93 ASN A N 1
ATOM 727 C CA . ASN A 1 93 ? -16.341 -2.355 6.419 1.00 84.62 93 ASN A CA 1
ATOM 728 C C . ASN A 1 93 ? -15.724 -0.953 6.448 1.00 84.62 93 ASN A C 1
ATOM 730 O O . ASN A 1 93 ? -14.569 -0.796 6.062 1.00 84.62 93 ASN A O 1
ATOM 734 N N . PRO A 1 94 ? -16.471 0.071 6.894 1.00 83.31 94 PRO A N 1
ATOM 735 C CA . PRO A 1 94 ? -15.900 1.391 7.117 1.00 83.31 94 PRO A CA 1
ATOM 736 C C . PRO A 1 94 ? -14.761 1.290 8.142 1.00 83.31 94 PRO A C 1
ATOM 738 O O . PRO A 1 94 ? -14.991 0.914 9.288 1.00 83.31 94 PRO A O 1
ATOM 741 N N . VAL A 1 95 ? -13.541 1.599 7.709 1.00 82.19 95 VAL A N 1
ATOM 742 C CA . VAL A 1 95 ? -12.344 1.635 8.558 1.00 82.19 95 VAL A CA 1
ATOM 743 C C . VAL A 1 95 ? -12.153 3.070 9.004 1.00 82.19 95 VAL A C 1
ATOM 745 O O . VAL A 1 95 ? -12.103 3.957 8.156 1.00 82.19 95 VAL A O 1
ATOM 748 N N . GLU A 1 96 ? -12.053 3.319 10.308 1.00 80.88 96 GLU A N 1
ATOM 749 C CA . GLU A 1 96 ? -11.764 4.661 10.815 1.00 80.88 96 GLU A CA 1
ATOM 750 C C . GLU A 1 96 ? -10.342 5.097 10.451 1.00 80.88 96 GLU A C 1
ATOM 752 O O . GLU A 1 96 ? -9.403 4.300 10.416 1.00 80.88 96 GLU A O 1
ATOM 757 N N . TYR A 1 97 ? -10.182 6.387 10.159 1.00 79.88 97 TYR A N 1
ATOM 758 C CA . TYR A 1 97 ? -8.870 6.943 9.865 1.00 79.88 97 TYR A CA 1
ATOM 759 C C . TYR A 1 97 ? -8.000 6.874 11.121 1.00 79.88 97 TYR A C 1
ATOM 761 O O . TYR A 1 97 ? -8.383 7.377 12.177 1.00 79.88 97 TYR A O 1
ATOM 769 N N . SER A 1 98 ? -6.803 6.312 10.971 1.00 79.31 98 SER A N 1
ATOM 770 C CA . SER A 1 98 ? -5.773 6.310 12.000 1.00 79.31 98 SER A CA 1
ATOM 771 C C . SER A 1 98 ? -4.511 6.977 11.471 1.00 79.31 98 SER A C 1
ATOM 773 O O . SER A 1 98 ? -4.072 6.710 10.352 1.00 79.31 98 SER A O 1
ATOM 775 N N . ALA A 1 99 ? -3.927 7.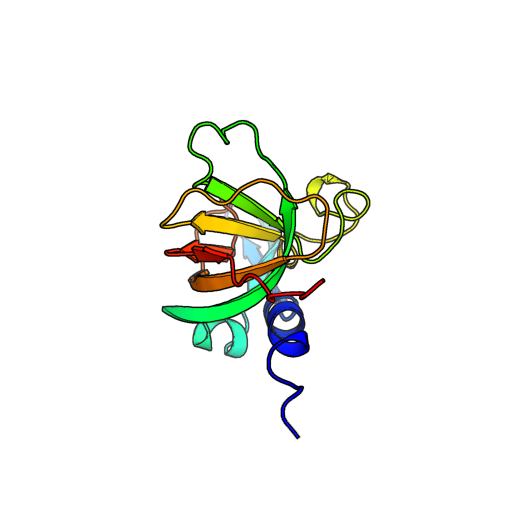849 12.293 1.00 77.00 99 ALA A N 1
ATOM 776 C CA . ALA A 1 99 ? -2.618 8.444 12.033 1.00 77.00 99 ALA A CA 1
ATOM 777 C C . ALA A 1 99 ? -1.460 7.504 12.424 1.00 77.00 99 ALA A C 1
ATOM 779 O O . ALA A 1 99 ? -0.299 7.792 12.128 1.00 77.00 99 ALA A O 1
ATOM 780 N N . GLU A 1 100 ? -1.767 6.404 13.109 1.00 83.50 100 GLU A N 1
ATOM 781 C CA . GLU A 1 100 ? -0.797 5.407 13.538 1.00 83.50 100 GLU A CA 1
ATOM 782 C C . GLU A 1 100 ? -0.634 4.306 12.487 1.00 83.50 100 GLU A C 1
ATOM 784 O O . GLU A 1 100 ? -1.418 4.185 11.542 1.00 83.50 100 GLU A O 1
ATOM 789 N N . GLN A 1 101 ? 0.420 3.502 12.637 1.00 84.12 101 GLN A N 1
ATOM 790 C CA . GLN A 1 101 ? 0.610 2.341 11.781 1.00 84.12 101 GLN A CA 1
ATOM 791 C C . GLN A 1 101 ? -0.459 1.300 12.114 1.00 84.12 101 GLN A C 1
ATOM 793 O O . GLN A 1 101 ? -0.549 0.836 13.248 1.00 84.12 101 GLN A O 1
ATOM 798 N N . VAL A 1 102 ? -1.234 0.904 11.113 1.00 87.25 102 VAL A N 1
ATOM 799 C CA . VAL A 1 102 ? -2.266 -0.122 11.247 1.00 87.25 102 VAL A CA 1
ATOM 800 C C . VAL A 1 102 ? -1.946 -1.325 10.376 1.00 87.25 102 VAL A C 1
ATOM 802 O O . VAL A 1 102 ? -1.182 -1.231 9.413 1.00 87.25 102 VAL A O 1
ATOM 805 N N . THR A 1 103 ? -2.540 -2.464 10.715 1.00 88.12 103 THR A N 1
ATOM 806 C CA . THR A 1 103 ? -2.479 -3.670 9.891 1.00 88.12 103 THR A CA 1
ATOM 807 C C . THR A 1 103 ? -3.798 -3.827 9.160 1.00 88.12 103 THR A C 1
ATOM 809 O O . THR A 1 103 ? -4.856 -3.846 9.783 1.00 88.12 103 THR A O 1
ATOM 812 N N . LEU A 1 104 ? -3.737 -3.965 7.843 1.00 88.75 104 LEU A N 1
ATOM 813 C CA . LEU A 1 104 ? -4.889 -4.305 7.023 1.00 88.75 104 LEU A CA 1
ATOM 814 C C . LEU A 1 104 ? -4.716 -5.713 6.493 1.00 88.75 104 LEU A C 1
ATOM 816 O O . LEU A 1 104 ? -3.626 -6.105 6.070 1.00 88.75 104 LEU A O 1
ATOM 820 N N . ARG A 1 105 ? -5.807 -6.464 6.506 1.00 90.62 105 ARG A N 1
ATOM 821 C CA . ARG A 1 105 ? -5.890 -7.776 5.890 1.00 90.62 105 ARG A CA 1
ATOM 822 C C . ARG A 1 105 ? -6.903 -7.708 4.773 1.00 90.62 105 ARG A C 1
ATOM 824 O O . ARG A 1 105 ? -8.009 -7.247 4.994 1.00 90.62 105 ARG A O 1
ATOM 831 N N . GLY A 1 106 ? -6.535 -8.161 3.589 1.00 91.38 106 GLY A N 1
ATOM 832 C CA . GLY A 1 106 ? -7.443 -8.156 2.452 1.00 91.38 106 GLY A CA 1
ATOM 833 C C . GLY A 1 106 ? -6.873 -8.947 1.293 1.00 91.38 106 GLY A C 1
ATOM 834 O O . GLY A 1 106 ? -5.762 -9.475 1.367 1.00 91.38 106 GLY A O 1
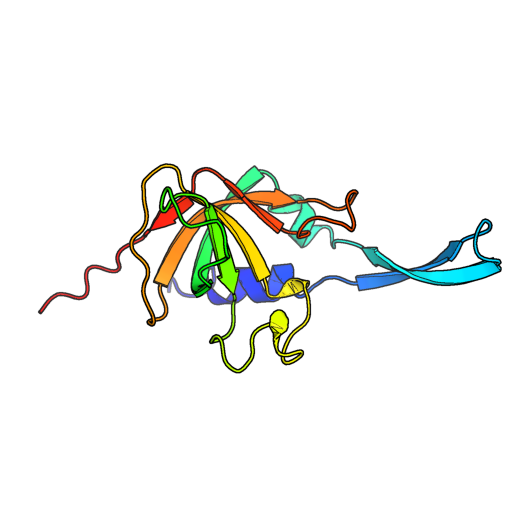ATOM 835 N N . LYS A 1 107 ? -7.649 -9.046 0.226 1.00 92.62 107 LYS A N 1
ATOM 836 C CA . LYS A 1 107 ? -7.270 -9.729 -1.001 1.00 92.62 107 LYS A CA 1
ATOM 837 C C . LYS A 1 107 ? -6.485 -8.781 -1.905 1.00 92.62 107 LYS A C 1
ATOM 839 O O . LYS A 1 107 ? -6.996 -7.732 -2.285 1.00 92.62 107 LYS A O 1
ATOM 844 N N . LEU A 1 108 ? -5.250 -9.141 -2.245 1.00 91.06 108 LEU A N 1
ATOM 845 C CA . LEU A 1 108 ? -4.427 -8.344 -3.156 1.00 91.06 108 LEU A CA 1
ATOM 846 C C . LEU A 1 108 ? -4.882 -8.551 -4.603 1.00 91.06 108 LEU A C 1
ATOM 848 O O . LEU A 1 108 ? -4.990 -9.678 -5.073 1.00 91.06 108 LEU A O 1
ATOM 852 N N . GLU A 1 109 ? -5.082 -7.463 -5.326 1.00 89.25 109 GLU A N 1
ATOM 853 C CA . GLU A 1 109 ? -5.347 -7.411 -6.756 1.00 89.25 109 GLU A CA 1
ATOM 854 C C . GLU A 1 109 ? -4.275 -6.556 -7.428 1.00 89.25 109 GLU A C 1
ATOM 856 O O . GLU A 1 109 ? -3.890 -5.495 -6.926 1.00 89.25 109 GLU A O 1
ATOM 861 N N . LEU A 1 110 ? -3.761 -7.034 -8.558 1.00 86.56 110 LEU A N 1
ATOM 862 C CA . LEU A 1 110 ? -2.724 -6.344 -9.309 1.00 86.56 110 LEU A CA 1
ATOM 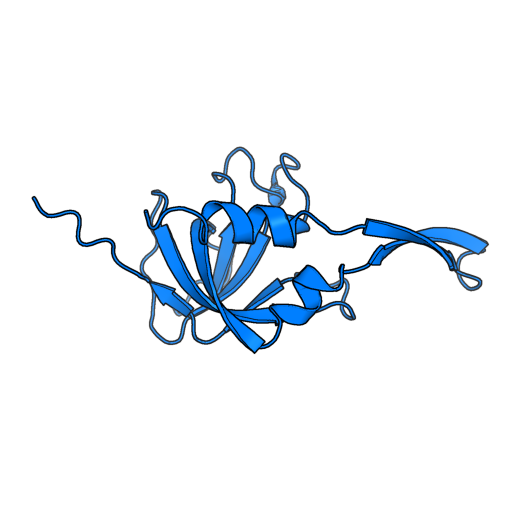863 C C . LEU A 1 110 ? -3.340 -5.649 -10.516 1.00 86.56 110 LEU A C 1
ATOM 865 O O . LEU A 1 110 ? -4.169 -6.212 -11.227 1.00 86.56 110 LEU A O 1
ATOM 869 N N . ASN A 1 111 ? -2.892 -4.430 -10.788 1.00 81.38 111 ASN A N 1
ATOM 870 C CA . ASN A 1 111 ? -3.280 -3.684 -11.971 1.00 81.38 111 ASN A CA 1
ATOM 871 C C . ASN A 1 111 ? -2.042 -3.287 -12.772 1.00 81.38 111 ASN A C 1
ATOM 873 O O . ASN A 1 111 ? -1.470 -2.213 -12.614 1.00 81.38 111 ASN A O 1
ATOM 877 N N . ALA A 1 112 ? -1.626 -4.190 -13.654 1.00 69.25 112 ALA A N 1
ATOM 878 C CA . ALA A 1 112 ? -0.498 -3.966 -14.550 1.00 69.25 112 ALA A CA 1
ATOM 879 C C . ALA A 1 112 ? -0.857 -3.167 -15.808 1.00 69.25 112 ALA A C 1
ATOM 881 O O . ALA A 1 112 ? 0.025 -2.747 -16.555 1.00 69.25 112 ALA A O 1
ATOM 882 N N . THR A 1 113 ? -2.151 -3.021 -16.085 1.00 66.44 113 THR A N 1
ATOM 883 C CA . THR A 1 113 ? -2.654 -2.569 -17.384 1.00 66.44 113 THR A CA 1
ATOM 884 C C . THR A 1 113 ? -3.061 -1.104 -17.405 1.00 66.44 113 THR A C 1
ATOM 886 O O . THR A 1 113 ? -3.018 -0.489 -18.468 1.00 66.44 113 THR A O 1
ATOM 889 N N . ASP A 1 114 ? -3.471 -0.540 -16.266 1.00 70.19 114 ASP A N 1
ATOM 890 C CA . ASP A 1 114 ? -3.998 0.822 -16.203 1.00 70.19 114 ASP A CA 1
ATOM 891 C C . ASP A 1 114 ? -3.031 1.761 -15.482 1.00 70.19 114 ASP A C 1
ATOM 893 O O . ASP A 1 114 ? -2.857 1.702 -14.269 1.00 70.19 114 ASP A O 1
ATOM 897 N N . ILE A 1 115 ? -2.432 2.668 -16.250 1.00 65.69 115 ILE A N 1
ATOM 898 C CA . ILE A 1 115 ? -1.473 3.670 -15.766 1.00 65.69 115 ILE A CA 1
ATOM 899 C C . ILE A 1 115 ? -2.178 4.770 -14.947 1.00 65.69 115 ILE A C 1
ATOM 901 O O . ILE A 1 115 ? -1.530 5.514 -14.216 1.00 65.69 115 ILE A O 1
ATOM 905 N N . ASN A 1 116 ? -3.506 4.897 -15.063 1.00 68.69 116 ASN A N 1
ATOM 906 C CA . ASN A 1 116 ? -4.289 5.889 -14.320 1.00 68.69 116 ASN A CA 1
ATOM 907 C C . ASN A 1 116 ? -4.732 5.387 -12.939 1.00 68.69 116 ASN A C 1
ATOM 909 O O . ASN A 1 116 ? -5.345 6.146 -12.189 1.00 68.69 116 ASN A O 1
ATOM 913 N N . ARG A 1 117 ? -4.473 4.118 -12.612 1.00 72.75 117 ARG A N 1
ATOM 914 C CA . ARG A 1 117 ? -4.803 3.508 -11.321 1.00 72.75 117 ARG A CA 1
ATOM 915 C C . ARG A 1 117 ? -3.534 3.040 -10.625 1.00 72.75 117 ARG A C 1
ATOM 917 O O . ARG A 1 117 ? -2.499 2.857 -11.262 1.00 72.75 117 ARG A O 1
ATOM 924 N N . LEU A 1 118 ? -3.614 2.834 -9.311 1.00 82.06 118 LEU A N 1
ATOM 925 C CA . LEU A 1 118 ? -2.518 2.190 -8.604 1.00 82.06 118 LEU A CA 1
ATOM 926 C C . LEU A 1 118 ? -2.369 0.747 -9.084 1.00 82.06 118 LEU A C 1
ATOM 928 O O . LEU A 1 118 ? -3.341 0.059 -9.394 1.00 82.06 118 LEU A O 1
ATOM 932 N N . MET A 1 119 ? -1.118 0.301 -9.125 1.00 83.69 119 MET A N 1
ATOM 933 C CA . MET A 1 119 ? -0.742 -1.052 -9.529 1.00 83.69 119 MET A CA 1
ATOM 934 C C . MET A 1 119 ? -1.163 -2.136 -8.535 1.00 83.69 119 MET A C 1
ATOM 936 O O . MET A 1 119 ? -1.171 -3.316 -8.874 1.00 83.69 119 MET A O 1
ATOM 940 N N . TYR A 1 120 ? -1.494 -1.731 -7.314 1.00 88.00 120 TYR A N 1
ATOM 941 C CA . TYR A 1 120 ? -1.906 -2.595 -6.225 1.00 88.00 120 TYR A CA 1
ATOM 942 C C . TYR A 1 120 ? -3.243 -2.098 -5.698 1.00 88.00 120 TYR A C 1
ATOM 944 O O . TYR A 1 120 ? -3.375 -0.922 -5.355 1.00 88.00 120 TYR A O 1
ATOM 952 N N . ALA A 1 121 ? -4.211 -3.000 -5.614 1.00 89.69 121 ALA A N 1
ATOM 953 C CA . ALA A 1 121 ? -5.491 -2.776 -4.972 1.00 89.69 121 ALA A CA 1
ATOM 954 C C . ALA A 1 121 ? -5.720 -3.875 -3.930 1.00 89.69 121 ALA A C 1
ATOM 956 O O . ALA A 1 121 ? -5.446 -5.041 -4.177 1.00 89.69 121 ALA A O 1
ATOM 957 N N . LEU A 1 122 ? -6.206 -3.522 -2.751 1.00 91.00 122 LEU A N 1
ATOM 958 C CA . LEU A 1 122 ? -6.535 -4.452 -1.687 1.00 91.00 122 LEU A CA 1
ATOM 959 C C . LEU A 1 122 ? -8.050 -4.455 -1.529 1.00 91.00 122 LEU A C 1
ATOM 961 O O . LEU A 1 122 ? -8.620 -3.500 -1.005 1.00 91.00 122 LEU A O 1
ATOM 965 N N . THR A 1 123 ? -8.708 -5.503 -2.005 1.00 91.44 123 THR A N 1
ATOM 966 C CA . THR A 1 123 ? -10.154 -5.670 -1.865 1.00 91.44 123 THR A CA 1
ATOM 967 C C . THR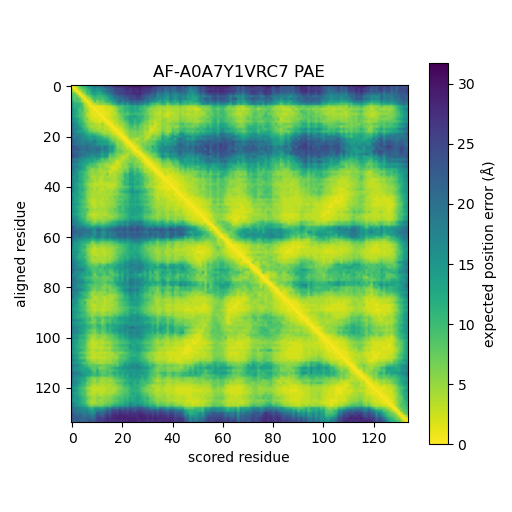 A 1 123 ? -10.511 -6.458 -0.621 1.00 91.44 123 THR A C 1
ATOM 969 O O . THR A 1 123 ? -9.691 -7.173 -0.047 1.00 91.44 123 THR A O 1
ATOM 972 N N . GLU A 1 124 ? -11.750 -6.281 -0.172 1.00 91.19 124 GLU A N 1
ATOM 973 C CA . GLU A 1 124 ? -12.266 -6.890 1.053 1.00 91.19 124 GLU A CA 1
ATOM 974 C C . GLU A 1 124 ? -11.379 -6.609 2.272 1.00 91.19 124 GLU A C 1
ATOM 976 O O . GLU A 1 124 ? -11.205 -7.457 3.145 1.00 91.19 124 GLU A O 1
ATOM 981 N N . ALA A 1 125 ? -10.783 -5.415 2.314 1.00 90.25 125 ALA A N 1
ATOM 982 C CA . ALA A 1 125 ? -9.853 -5.082 3.371 1.00 90.25 125 ALA A CA 1
ATOM 983 C C . ALA A 1 125 ? -10.579 -4.891 4.708 1.00 90.25 125 ALA A C 1
ATOM 985 O O . ALA A 1 125 ? -11.635 -4.259 4.806 1.00 90.25 125 ALA A O 1
ATOM 986 N N . GLU A 1 126 ? -9.978 -5.427 5.753 1.00 89.69 126 GLU A N 1
ATOM 987 C CA . GLU A 1 126 ? -10.438 -5.351 7.125 1.00 89.69 126 GLU A CA 1
ATOM 988 C C . GLU A 1 126 ? -9.275 -4.906 8.012 1.00 89.69 126 GLU A C 1
ATOM 990 O O . GLU A 1 126 ? -8.126 -5.332 7.849 1.00 89.69 126 GLU A O 1
ATOM 995 N N . LEU A 1 127 ? -9.577 -3.989 8.930 1.00 88.00 127 LEU A N 1
ATOM 996 C CA . LEU A 1 127 ? -8.621 -3.535 9.923 1.00 88.00 127 LEU A CA 1
ATOM 997 C C . LEU A 1 127 ? -8.355 -4.682 10.891 1.00 88.00 127 LEU A C 1
ATOM 999 O O . LEU A 1 127 ? -9.243 -5.106 11.627 1.00 88.00 127 LEU A O 1
ATOM 1003 N N . VAL A 1 128 ? -7.121 -5.173 10.892 1.00 86.38 128 VAL A N 1
ATOM 1004 C CA . VAL A 1 128 ? -6.642 -6.071 11.934 1.00 86.38 128 VAL A CA 1
ATOM 1005 C C . VAL A 1 128 ? -6.231 -5.173 13.086 1.00 86.38 128 VAL A C 1
ATOM 1007 O O . VAL A 1 128 ? -5.099 -4.691 13.154 1.00 86.38 128 VAL A O 1
ATOM 1010 N N . GLU A 1 129 ? -7.191 -4.890 13.963 1.00 69.06 129 GLU A N 1
ATOM 1011 C CA . GLU A 1 129 ? -6.903 -4.281 15.252 1.00 69.06 129 GLU A CA 1
ATOM 1012 C C . GLU A 1 129 ? -5.968 -5.236 16.004 1.00 69.06 129 GLU A C 1
ATOM 1014 O O . GLU A 1 129 ? -6.397 -6.267 16.528 1.00 69.06 129 GLU A O 1
ATOM 1019 N N . GLU A 1 130 ? -4.667 -4.923 16.058 1.00 57.66 130 GLU A N 1
ATOM 1020 C CA . GLU A 1 130 ? -3.854 -5.449 17.148 1.00 57.66 130 GLU A CA 1
ATOM 1021 C C . GLU A 1 130 ? -4.500 -4.879 18.400 1.00 57.66 130 GLU A C 1
ATOM 1023 O O . GLU A 1 130 ? -4.414 -3.681 18.658 1.00 57.66 130 GLU A O 1
ATOM 1028 N N . SER A 1 131 ? -5.236 -5.728 19.117 1.00 39.53 131 SER A N 1
ATOM 1029 C CA . SER A 1 131 ? -5.816 -5.421 20.414 1.00 39.53 131 SER A CA 1
ATOM 1030 C C . SER A 1 131 ? -4.662 -5.143 21.380 1.00 39.53 131 SER A C 1
ATOM 1032 O O . SER A 1 131 ? -4.250 -5.995 22.166 1.00 39.53 131 SER A O 1
ATOM 1034 N N . GLY A 1 132 ? -4.088 -3.949 21.264 1.00 41.66 132 GLY A N 1
ATOM 1035 C CA . GLY A 1 132 ? -3.191 -3.336 22.215 1.00 41.66 132 GLY A CA 1
ATOM 1036 C C . GLY A 1 132 ? -4.034 -3.027 23.428 1.00 41.66 132 GLY A C 1
ATOM 1037 O O . GLY A 1 132 ? -4.644 -1.971 23.540 1.00 41.66 132 GLY A O 1
ATOM 1038 N N . THR A 1 133 ? -4.149 -4.028 24.288 1.00 32.88 133 THR A N 1
ATOM 1039 C CA . THR A 1 133 ? -4.744 -3.883 25.598 1.00 32.88 133 THR A CA 1
ATOM 1040 C C . THR A 1 133 ? -4.039 -2.731 26.324 1.00 32.88 133 THR A C 1
ATOM 1042 O O . THR A 1 133 ? -2.812 -2.732 26.431 1.00 32.88 133 THR A O 1
ATOM 1045 N N . ASN A 1 134 ? -4.866 -1.850 26.890 1.00 36.75 134 ASN A N 1
ATOM 1046 C CA . ASN A 1 134 ? -4.642 -1.104 28.132 1.00 36.75 134 ASN A CA 1
ATOM 1047 C C . ASN A 1 134 ? -3.887 0.234 28.081 1.00 36.75 134 ASN A C 1
ATOM 1049 O O . ASN A 1 134 ? -2.639 0.235 28.033 1.00 36.75 134 ASN A O 1
#